Protein AF-A0A920QVQ2-F1 (afdb_monomer)

Secondary structure (DSSP, 8-state):
--TTS--HHHHHHHHHHHHHHHHHHHTT------------HHHHHHHHHHHHHHTT--HHHH-HHHHHHHHHHHHHHHHHHHHHHHH-

Mean predicted aligned error: 10.06 Å

Sequence (88 aa):
MSQENCIGGHALTTALQDLMVRWRRMKGHPTLYLPGTDHAGIATQVVVERMLSKKNISRHTLGREAFVDEIWKWVRQYGDRIYNQLES

Solvent-accessible surface area (backbone atoms only — not comparable to full-atom values): 5498 Å² total; per-residue (Å²): 136,73,94,75,61,85,50,72,69,53,53,51,52,52,52,52,52,50,51,52,48,51,54,41,42,75,71,72,41,94,70,87,85,82,88,83,80,82,82,52,66,68,61,53,48,53,52,51,52,53,56,35,47,75,72,76,43,53,74,82,80,58,37,71,68,59,49,51,52,52,49,52,54,49,47,59,70,48,47,57,60,56,54,59,64,74,76,109

Structure (mmCIF, N/CA/C/O backbone):
data_AF-A0A920QVQ2-F1
#
_entry.id   AF-A0A920QVQ2-F1
#
loop_
_atom_site.group_PDB
_atom_site.id
_atom_site.type_symbol
_atom_site.label_atom_id
_atom_site.label_alt_id
_atom_site.label_comp_id
_atom_site.label_asym_id
_atom_site.label_entity_id
_atom_site.label_seq_id
_atom_site.pdbx_PDB_ins_code
_atom_site.Cartn_x
_atom_site.Cartn_y
_atom_site.Cartn_z
_atom_site.occupancy
_atom_site.B_iso_or_equiv
_atom_site.auth_seq_id
_atom_site.auth_comp_id
_atom_site.auth_asym_id
_atom_site.auth_atom_id
_atom_site.pdbx_PDB_model_num
ATOM 1 N N . MET A 1 1 ? 8.272 8.066 -4.015 1.00 36.22 1 MET A N 1
ATOM 2 C CA . MET A 1 1 ? 7.095 7.504 -3.331 1.00 36.22 1 MET A CA 1
ATOM 3 C C . MET A 1 1 ? 6.877 6.112 -3.896 1.00 36.22 1 MET A C 1
ATOM 5 O O . MET A 1 1 ? 6.256 5.966 -4.938 1.00 36.22 1 MET A O 1
ATOM 9 N N . SER A 1 2 ? 7.568 5.128 -3.327 1.00 37.34 2 SER A N 1
ATOM 10 C CA . SER A 1 2 ? 7.515 3.733 -3.758 1.00 37.34 2 SER A CA 1
ATOM 11 C C . SER A 1 2 ? 6.254 3.100 -3.176 1.00 37.34 2 SER A C 1
ATOM 13 O O . SER A 1 2 ? 6.125 2.992 -1.961 1.00 37.34 2 SER A O 1
ATOM 15 N N . GLN A 1 3 ? 5.323 2.685 -4.033 1.00 49.28 3 GLN A N 1
ATOM 16 C CA . GLN A 1 3 ? 4.147 1.886 -3.655 1.00 49.28 3 GLN A CA 1
ATOM 17 C C . GLN A 1 3 ? 4.523 0.427 -3.324 1.00 49.28 3 GLN A C 1
ATOM 19 O O . GLN A 1 3 ? 3.786 -0.501 -3.623 1.00 49.28 3 GLN A O 1
ATOM 24 N N . GLU A 1 4 ? 5.717 0.207 -2.779 1.00 47.91 4 GLU A N 1
ATOM 25 C CA . GLU A 1 4 ? 6.296 -1.129 -2.624 1.00 47.91 4 GLU A CA 1
ATOM 26 C C . GLU A 1 4 ? 6.079 -1.694 -1.213 1.00 47.91 4 GLU A C 1
ATOM 28 O O . GLU A 1 4 ? 6.258 -2.890 -1.023 1.00 47.91 4 GLU A O 1
ATOM 33 N N . ASN A 1 5 ? 5.679 -0.857 -0.242 1.00 48.31 5 ASN A N 1
ATOM 34 C CA . ASN A 1 5 ? 5.380 -1.228 1.145 1.00 48.31 5 ASN A CA 1
ATOM 35 C C . ASN A 1 5 ? 4.351 -0.262 1.767 1.00 48.31 5 ASN A C 1
ATOM 37 O O . ASN A 1 5 ? 4.452 0.956 1.570 1.00 48.31 5 ASN A O 1
ATOM 41 N N . CYS A 1 6 ? 3.431 -0.765 2.600 1.00 53.06 6 CYS A N 1
ATOM 42 C CA . CYS A 1 6 ? 2.656 0.087 3.503 1.00 53.06 6 CYS A CA 1
ATOM 43 C C . CYS A 1 6 ? 3.593 0.706 4.555 1.00 53.06 6 CYS A C 1
ATOM 45 O O . CYS A 1 6 ? 3.991 0.076 5.527 1.00 53.06 6 CYS A O 1
ATOM 47 N N . ILE A 1 7 ? 3.982 1.964 4.346 1.00 61.50 7 ILE A N 1
ATOM 48 C CA . ILE A 1 7 ? 4.685 2.792 5.343 1.00 61.50 7 ILE A CA 1
ATOM 49 C C . ILE A 1 7 ? 3.829 3.007 6.603 1.00 61.50 7 ILE A C 1
ATOM 51 O O . ILE A 1 7 ? 2.606 2.923 6.535 1.00 61.50 7 ILE A O 1
ATOM 55 N N . GLY A 1 8 ? 4.452 3.364 7.735 1.00 63.91 8 GLY A N 1
ATOM 56 C CA . GLY A 1 8 ? 3.772 3.551 9.032 1.00 63.91 8 GLY A CA 1
ATOM 57 C C . GLY A 1 8 ? 2.552 4.487 9.016 1.00 63.91 8 GLY A C 1
ATOM 58 O O . GLY A 1 8 ? 1.658 4.332 9.840 1.00 63.91 8 GLY A O 1
ATOM 59 N N . GLY A 1 9 ? 2.456 5.396 8.039 1.00 66.94 9 GLY A N 1
ATOM 60 C CA . GLY A 1 9 ? 1.242 6.180 7.796 1.00 66.94 9 GLY A CA 1
ATOM 61 C C . GLY A 1 9 ? 0.016 5.321 7.456 1.00 66.94 9 GLY A C 1
ATOM 62 O O . GLY A 1 9 ? -1.048 5.546 8.019 1.00 66.94 9 GLY A O 1
ATOM 63 N N . HIS A 1 10 ? 0.167 4.294 6.613 1.00 71.56 10 HIS A N 1
ATOM 64 C CA . HIS A 1 10 ? -0.917 3.357 6.299 1.00 71.56 10 HIS A CA 1
ATOM 65 C C . HIS A 1 10 ? -1.287 2.501 7.515 1.00 71.56 10 HIS A C 1
ATOM 67 O O . HIS A 1 10 ? -2.468 2.350 7.805 1.00 71.56 10 HIS A O 1
ATOM 73 N N . ALA A 1 11 ? -0.297 2.018 8.276 1.00 73.31 11 ALA A N 1
ATOM 74 C CA . ALA A 1 11 ? -0.547 1.268 9.509 1.00 73.31 11 ALA A CA 1
ATOM 75 C C . ALA A 1 11 ? -1.329 2.103 10.543 1.00 73.31 11 ALA A C 1
ATOM 77 O O . ALA A 1 11 ? -2.271 1.605 11.156 1.00 73.31 11 ALA A O 1
ATOM 78 N N . LEU A 1 12 ? -0.994 3.392 10.685 1.00 82.88 12 LEU A N 1
ATOM 79 C CA . LEU A 1 12 ? -1.726 4.326 11.544 1.00 82.88 12 LEU A CA 1
ATOM 80 C C . LEU A 1 12 ? -3.182 4.493 11.092 1.00 82.88 12 LEU A C 1
ATOM 82 O O . LEU A 1 12 ? -4.091 4.461 11.922 1.00 82.88 12 LEU A O 1
ATOM 86 N N . THR A 1 13 ? -3.416 4.668 9.789 1.00 82.69 13 THR A N 1
ATOM 87 C CA . THR A 1 13 ? -4.775 4.805 9.250 1.00 82.69 13 THR A CA 1
ATOM 88 C C . THR A 1 13 ? -5.598 3.537 9.475 1.00 82.69 13 THR A C 1
ATOM 90 O O . THR A 1 13 ? -6.727 3.638 9.954 1.00 82.69 13 THR A O 1
ATOM 93 N N . THR A 1 14 ? -5.030 2.355 9.222 1.00 82.12 14 THR A N 1
ATOM 94 C CA . THR A 1 14 ? -5.699 1.069 9.467 1.00 82.12 14 THR A CA 1
ATOM 95 C C . THR A 1 14 ? -6.025 0.875 10.950 1.00 82.12 14 THR A C 1
ATOM 97 O O . THR A 1 14 ? -7.152 0.514 11.284 1.00 82.12 14 THR A O 1
ATOM 100 N N . ALA A 1 15 ? -5.091 1.184 11.857 1.00 83.31 15 ALA A N 1
ATOM 101 C CA . ALA A 1 15 ? -5.310 1.060 13.300 1.00 83.31 15 ALA A CA 1
ATOM 102 C C . ALA A 1 15 ? -6.418 1.997 13.815 1.00 83.31 15 ALA A C 1
ATOM 104 O O . ALA A 1 15 ? -7.247 1.597 14.634 1.00 83.31 15 ALA A O 1
ATOM 105 N N . LEU A 1 16 ? -6.473 3.237 13.316 1.00 87.06 16 LEU A N 1
ATOM 106 C CA . LEU A 1 16 ? -7.542 4.181 13.655 1.00 87.06 16 LEU A CA 1
ATOM 107 C C . LEU A 1 16 ? -8.908 3.698 13.152 1.00 87.06 16 LEU A C 1
ATOM 109 O O . LEU A 1 16 ? -9.894 3.777 13.887 1.00 87.06 16 LEU A O 1
ATOM 113 N N . GLN A 1 17 ? -8.971 3.181 11.923 1.00 87.31 17 GLN A N 1
ATOM 114 C CA . GLN A 1 17 ? -10.207 2.642 11.357 1.00 87.31 17 GLN A CA 1
ATOM 115 C C . GLN A 1 17 ? -10.700 1.415 12.139 1.00 87.31 17 GLN A C 1
ATOM 117 O O . GLN A 1 17 ? -11.882 1.358 12.488 1.00 87.31 17 GLN A O 1
ATOM 122 N N . ASP A 1 18 ? -9.808 0.484 12.495 1.00 87.56 18 ASP A N 1
ATOM 123 C CA . ASP A 1 18 ? -10.138 -0.683 13.326 1.00 87.56 18 ASP A CA 1
ATOM 124 C C . ASP A 1 18 ? -10.659 -0.263 14.712 1.00 87.56 18 ASP A C 1
ATOM 126 O O . ASP A 1 18 ? -11.727 -0.718 15.137 1.00 87.56 18 ASP A O 1
ATOM 130 N N . LEU A 1 19 ? -9.990 0.689 15.376 1.00 90.06 19 LEU A N 1
ATOM 131 C CA . LEU A 1 19 ? -10.426 1.228 16.667 1.00 90.06 19 LEU A CA 1
ATOM 132 C C . LEU A 1 19 ? -11.846 1.807 16.594 1.00 90.06 19 LEU A C 1
ATOM 134 O O . LEU A 1 19 ? -12.691 1.507 17.443 1.00 90.06 19 LEU A O 1
ATOM 138 N N . MET A 1 20 ? -12.131 2.622 15.574 1.00 89.88 20 MET A N 1
ATOM 139 C CA . MET A 1 20 ? -13.445 3.243 15.392 1.00 89.88 20 MET A CA 1
ATOM 140 C C . MET A 1 20 ? -14.543 2.205 15.148 1.00 89.88 20 MET A C 1
ATOM 142 O O . MET A 1 20 ? -15.626 2.309 15.733 1.00 89.88 20 MET A O 1
ATOM 146 N N . VAL A 1 21 ? -14.272 1.195 14.318 1.00 90.06 21 VAL A N 1
ATOM 147 C CA . VAL A 1 21 ? -15.227 0.120 14.017 1.00 90.06 21 VAL A CA 1
ATOM 148 C C . VAL A 1 21 ? -15.506 -0.721 15.260 1.00 90.06 21 VAL A C 1
ATOM 150 O O . VAL A 1 21 ? -16.673 -0.969 15.576 1.00 90.06 21 VAL A O 1
ATOM 153 N N . ARG A 1 22 ? -14.469 -1.118 16.009 1.00 91.12 22 ARG A N 1
ATOM 154 C CA . ARG A 1 22 ? -14.625 -1.877 17.261 1.00 91.12 22 ARG A CA 1
ATOM 155 C C . ARG A 1 22 ? -15.421 -1.090 18.292 1.00 91.12 22 ARG A C 1
ATOM 157 O O . ARG A 1 22 ? -16.384 -1.615 18.847 1.00 91.12 22 ARG A O 1
ATOM 164 N N . TRP A 1 23 ? -15.086 0.183 18.490 1.00 92.56 23 TRP A N 1
ATOM 165 C CA . TRP A 1 23 ? -15.792 1.047 19.432 1.00 92.56 23 TRP A CA 1
ATOM 166 C C . TRP A 1 23 ? -17.275 1.221 19.070 1.00 92.56 23 TRP A C 1
ATOM 168 O O . TRP A 1 23 ? -18.144 1.112 19.938 1.00 92.56 23 TRP A O 1
ATOM 178 N N . ARG A 1 24 ? -17.597 1.430 17.785 1.00 90.81 24 ARG A N 1
ATOM 179 C CA . ARG A 1 24 ? -18.990 1.543 17.319 1.00 90.81 24 ARG A CA 1
ATOM 180 C C . ARG A 1 24 ? -19.767 0.234 17.469 1.00 90.81 24 ARG A C 1
ATOM 182 O O . ARG A 1 24 ? -20.915 0.284 17.911 1.00 90.81 24 ARG A O 1
ATOM 189 N N . ARG A 1 25 ? -19.142 -0.919 17.198 1.00 92.44 25 ARG A N 1
ATOM 190 C CA . ARG A 1 25 ? -19.742 -2.244 17.447 1.00 92.44 25 ARG A CA 1
ATOM 191 C C . ARG A 1 25 ? -20.029 -2.469 18.930 1.00 92.44 25 ARG A C 1
ATOM 193 O O . ARG A 1 25 ? -21.122 -2.909 19.268 1.00 92.44 25 ARG A O 1
ATOM 200 N N . MET A 1 26 ? -19.103 -2.099 19.818 1.00 91.62 26 MET A N 1
ATOM 201 C CA . MET A 1 26 ? -19.305 -2.188 21.273 1.00 91.62 26 MET A CA 1
ATOM 202 C C . MET A 1 26 ? -20.446 -1.294 21.777 1.00 91.62 26 MET A C 1
ATOM 204 O O . MET A 1 26 ? -21.105 -1.629 22.754 1.00 91.62 26 MET A O 1
ATOM 208 N N . LYS A 1 27 ? -20.716 -0.175 21.098 1.00 93.31 27 LYS A N 1
ATOM 209 C CA . LYS A 1 27 ? -21.861 0.710 21.372 1.00 93.31 27 LYS A CA 1
ATOM 210 C C . LYS A 1 27 ? -23.192 0.196 20.794 1.00 93.31 27 LYS A C 1
ATOM 212 O O . LYS A 1 27 ? -24.187 0.909 20.869 1.00 93.31 27 LYS A O 1
ATOM 217 N N . GLY A 1 28 ? -23.218 -1.009 20.216 1.00 91.50 28 GLY A N 1
ATOM 218 C CA . GLY A 1 28 ? -24.420 -1.630 19.653 1.00 91.50 28 GLY A CA 1
ATOM 219 C C . GLY A 1 28 ? -24.783 -1.155 18.244 1.00 91.50 28 GLY A C 1
ATOM 220 O O . GLY A 1 28 ? -25.863 -1.479 17.756 1.00 91.50 28 GLY A O 1
ATOM 221 N N . HIS A 1 29 ? -23.910 -0.399 17.568 1.00 91.38 29 HIS A N 1
ATOM 222 C CA . HIS A 1 29 ? -24.169 0.034 16.197 1.00 91.38 29 HIS A CA 1
ATOM 223 C C . HIS A 1 29 ? -23.713 -1.025 15.179 1.00 91.38 29 HIS A C 1
ATOM 225 O O . HIS A 1 29 ? -22.542 -1.431 15.200 1.00 91.38 29 HIS A O 1
ATOM 231 N N . PRO A 1 30 ? -24.576 -1.430 14.227 1.00 87.69 30 PRO A N 1
ATOM 232 C CA . PRO A 1 30 ? -24.161 -2.286 13.123 1.00 87.69 30 PRO A CA 1
ATOM 233 C C . PRO A 1 30 ? -23.145 -1.534 12.256 1.00 87.69 30 PRO A C 1
ATOM 235 O O . PRO A 1 30 ? -23.443 -0.482 11.697 1.00 87.69 30 PRO A O 1
ATOM 238 N N . THR A 1 31 ? -21.919 -2.059 12.188 1.00 86.75 31 THR A N 1
ATOM 239 C CA . THR A 1 31 ? -20.789 -1.402 11.514 1.00 86.75 31 THR A CA 1
ATOM 240 C C . THR A 1 31 ? -20.099 -2.383 10.564 1.00 86.75 31 THR A C 1
ATOM 242 O O . THR A 1 31 ? -19.619 -3.439 10.998 1.00 86.75 31 THR A O 1
ATOM 245 N N . LEU A 1 32 ? -20.036 -2.023 9.278 1.00 86.94 32 LEU A N 1
ATOM 246 C CA . LEU A 1 32 ? -19.348 -2.766 8.220 1.00 86.94 32 LEU A CA 1
ATOM 247 C C . LEU A 1 32 ? -17.963 -2.157 7.973 1.00 86.94 32 LEU A C 1
ATOM 249 O O . LEU A 1 32 ? -17.850 -0.957 7.743 1.00 86.94 32 LEU A O 1
ATOM 253 N N . TYR A 1 33 ? -16.929 -2.995 8.002 1.00 84.12 33 TYR A N 1
ATOM 254 C CA . TYR A 1 33 ? -15.585 -2.636 7.558 1.00 84.12 33 TYR A CA 1
ATOM 255 C C . TYR A 1 33 ? -15.304 -3.406 6.272 1.00 84.12 33 TYR A C 1
ATOM 257 O O . TYR A 1 33 ? -15.209 -4.633 6.307 1.00 84.12 33 TYR A O 1
ATOM 265 N N . LEU A 1 34 ? -15.268 -2.694 5.146 1.00 83.19 34 LEU A N 1
ATOM 266 C CA . LEU A 1 34 ? -15.072 -3.276 3.823 1.00 83.19 34 LEU A CA 1
ATOM 267 C C . LEU A 1 34 ? -13.643 -2.970 3.352 1.00 83.19 34 LEU A C 1
ATOM 269 O O . LEU A 1 34 ? -13.384 -1.832 2.954 1.00 83.19 34 LEU A O 1
ATOM 273 N N . PRO A 1 35 ? -12.712 -3.938 3.413 1.00 78.81 35 PRO A N 1
ATOM 274 C CA . PRO A 1 35 ? -11.373 -3.740 2.878 1.00 78.81 35 PRO A CA 1
ATOM 275 C C . PRO A 1 35 ? -11.426 -3.644 1.347 1.00 78.81 35 PRO A C 1
ATOM 277 O O . PRO A 1 35 ? -12.180 -4.365 0.694 1.00 78.81 35 PRO A O 1
ATOM 280 N N . GLY A 1 36 ? -10.608 -2.762 0.774 1.00 74.56 36 GLY A N 1
ATOM 281 C CA . GLY A 1 36 ? -10.510 -2.565 -0.669 1.00 74.56 36 GLY A CA 1
ATOM 282 C C . GLY A 1 36 ? -9.139 -2.032 -1.067 1.00 74.56 36 GLY A C 1
ATOM 283 O O . GLY A 1 36 ? -8.483 -1.336 -0.294 1.00 74.56 36 GLY A O 1
ATOM 284 N N . THR A 1 37 ? -8.708 -2.376 -2.275 1.00 68.94 37 THR A N 1
ATOM 285 C CA . THR A 1 37 ? -7.445 -1.935 -2.871 1.00 68.94 37 THR A CA 1
ATOM 286 C C . THR A 1 37 ? -7.740 -1.072 -4.093 1.00 68.94 37 THR A C 1
ATOM 288 O O . THR A 1 37 ? -8.593 -1.407 -4.913 1.00 68.94 37 THR A O 1
ATOM 291 N N . ASP A 1 38 ? -7.055 0.067 -4.207 1.00 72.69 38 ASP A N 1
ATOM 292 C CA . ASP A 1 38 ? -7.127 0.888 -5.415 1.00 72.69 38 ASP A CA 1
ATOM 293 C C . ASP A 1 38 ? -6.233 0.287 -6.507 1.00 72.69 38 ASP A C 1
ATOM 295 O O . ASP A 1 38 ? -5.113 -0.155 -6.246 1.00 72.69 38 ASP A O 1
ATOM 299 N N . HIS A 1 39 ? -6.716 0.301 -7.749 1.00 62.66 39 HIS A N 1
ATOM 300 C CA . HIS A 1 39 ? -5.938 -0.120 -8.912 1.00 62.66 39 HIS A CA 1
ATOM 301 C C . HIS A 1 39 ? -4.780 0.835 -9.230 1.00 62.66 39 HIS A C 1
ATOM 303 O O . HIS A 1 39 ? -3.844 0.435 -9.925 1.00 62.66 39 HIS A O 1
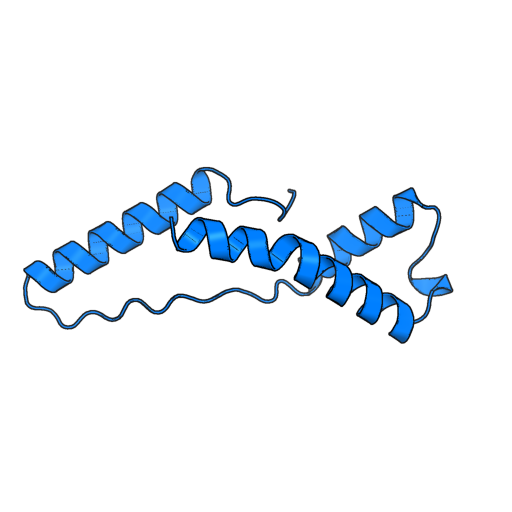ATOM 309 N N . ALA A 1 40 ? -4.826 2.083 -8.743 1.00 64.38 40 ALA A N 1
ATOM 310 C CA . ALA A 1 40 ? -3.734 3.053 -8.818 1.00 64.38 40 ALA A CA 1
ATOM 311 C C . ALA A 1 40 ? -3.122 3.198 -10.230 1.00 64.38 40 ALA A C 1
ATOM 313 O O . ALA A 1 40 ? -1.908 3.332 -10.381 1.00 64.38 40 ALA A O 1
ATOM 314 N N . GLY A 1 41 ? -3.956 3.173 -11.280 1.00 65.69 41 GLY A N 1
ATOM 315 C CA . GLY A 1 41 ? -3.527 2.954 -12.671 1.00 65.69 41 GLY A CA 1
ATOM 316 C C . GLY A 1 41 ? -2.436 3.899 -13.195 1.00 65.69 41 GLY A C 1
ATOM 317 O O . GLY A 1 41 ? -1.513 3.463 -13.875 1.00 65.69 41 GLY A O 1
ATOM 318 N N . ILE A 1 42 ? -2.482 5.189 -12.847 1.00 72.06 42 ILE A N 1
ATOM 319 C CA . ILE A 1 42 ? -1.442 6.152 -13.263 1.00 72.06 42 ILE A CA 1
ATOM 320 C C . IL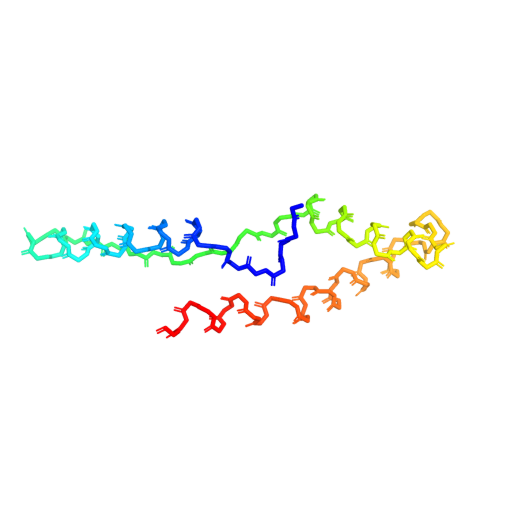E A 1 42 ? -0.167 5.981 -12.428 1.00 72.06 42 ILE A C 1
ATOM 322 O O . ILE A 1 42 ? 0.943 6.107 -12.943 1.00 72.06 42 ILE A O 1
ATOM 326 N N . ALA A 1 43 ? -0.298 5.680 -11.137 1.00 74.00 43 ALA A N 1
ATOM 3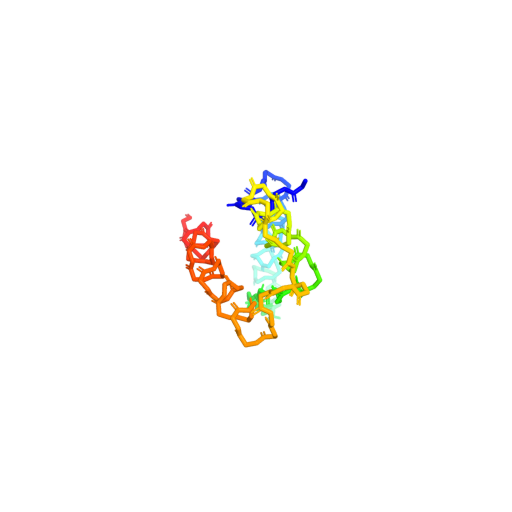27 C CA . ALA A 1 43 ? 0.854 5.517 -10.261 1.00 74.00 43 ALA A CA 1
ATOM 328 C C . ALA A 1 43 ? 1.639 4.239 -10.592 1.00 74.00 43 ALA A C 1
ATOM 330 O O . ALA A 1 43 ? 2.868 4.285 -10.663 1.00 74.00 43 ALA A O 1
ATOM 331 N N . THR A 1 44 ? 0.945 3.134 -10.876 1.00 75.00 44 THR A N 1
ATOM 332 C CA . THR A 1 44 ? 1.559 1.885 -11.347 1.00 75.00 44 THR A CA 1
ATOM 333 C C . THR A 1 44 ? 2.229 2.081 -12.703 1.00 75.00 44 THR A C 1
ATOM 335 O O . THR A 1 44 ? 3.386 1.694 -12.870 1.00 75.00 44 THR A O 1
ATOM 338 N N . GLN A 1 45 ? 1.579 2.793 -13.631 1.00 79.62 45 GLN A N 1
ATOM 339 C CA . GLN A 1 45 ? 2.175 3.158 -14.916 1.00 79.62 45 GLN A CA 1
ATOM 340 C C . GLN A 1 45 ? 3.489 3.937 -14.740 1.00 79.62 45 GLN A C 1
ATOM 342 O O . GLN A 1 45 ? 4.500 3.564 -15.329 1.00 79.62 45 GLN A O 1
ATOM 347 N N . VAL A 1 46 ? 3.516 4.975 -13.898 1.00 83.38 46 VAL A N 1
ATOM 348 C CA . VAL A 1 46 ? 4.721 5.796 -13.669 1.00 83.38 46 VAL A CA 1
ATOM 349 C C . VAL A 1 46 ? 5.852 4.989 -13.022 1.00 83.38 46 VAL A C 1
ATOM 351 O O . VAL A 1 46 ? 7.025 5.200 -13.343 1.00 83.38 46 VAL A O 1
ATOM 354 N N . VAL A 1 47 ? 5.538 4.063 -12.113 1.00 83.06 47 VAL A N 1
ATOM 355 C CA . VAL A 1 47 ? 6.543 3.188 -11.488 1.00 83.06 47 VAL A CA 1
ATOM 356 C C . VAL A 1 47 ? 7.144 2.225 -12.514 1.0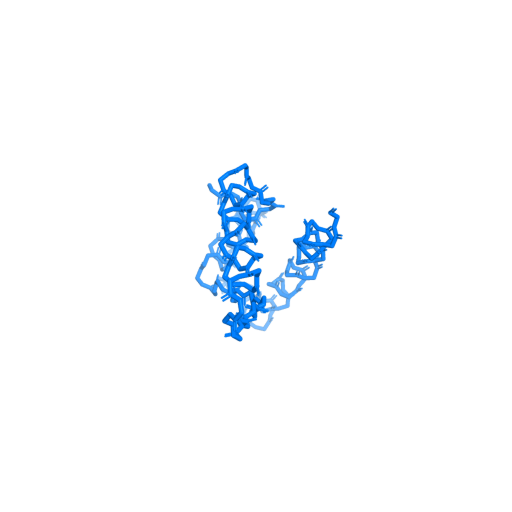0 83.06 47 VAL A C 1
ATOM 358 O O . VAL A 1 47 ? 8.371 2.120 -12.599 1.00 83.06 47 VAL A O 1
ATOM 361 N N . VAL A 1 48 ? 6.312 1.582 -13.338 1.00 83.94 48 VAL A N 1
ATOM 362 C CA . VAL A 1 48 ? 6.767 0.664 -14.395 1.00 83.94 48 VAL A CA 1
ATOM 363 C C . VAL A 1 48 ? 7.543 1.413 -15.481 1.00 83.94 48 VAL A C 1
ATOM 365 O O . VAL A 1 48 ? 8.613 0.961 -15.883 1.00 83.94 48 VAL A O 1
ATOM 368 N N . GLU A 1 49 ? 7.096 2.601 -15.897 1.00 84.06 49 GLU A N 1
ATOM 369 C CA . GLU A 1 49 ? 7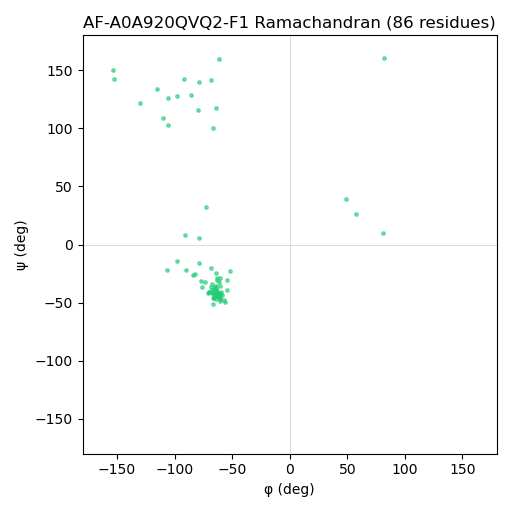.831 3.456 -16.841 1.00 84.06 49 GLU A CA 1
ATOM 370 C C . GLU A 1 49 ? 9.209 3.853 -16.299 1.00 84.06 49 GLU A C 1
ATOM 372 O O . GLU A 1 49 ? 10.205 3.767 -17.017 1.00 84.06 49 GLU A O 1
ATOM 377 N N . ARG A 1 50 ? 9.308 4.216 -15.013 1.00 84.38 50 ARG A N 1
ATOM 378 C CA . ARG A 1 50 ? 10.603 4.481 -14.364 1.00 84.38 50 ARG A CA 1
ATOM 379 C C . ARG A 1 50 ? 11.486 3.235 -14.309 1.00 84.38 50 ARG A C 1
ATOM 381 O O . ARG A 1 50 ? 12.698 3.353 -14.485 1.00 84.38 50 ARG A O 1
ATOM 388 N N . MET A 1 51 ? 10.917 2.052 -14.075 1.00 83.75 51 MET A N 1
ATOM 389 C CA . MET A 1 51 ? 11.663 0.790 -14.084 1.00 83.75 51 MET A CA 1
ATOM 390 C C . MET A 1 51 ? 12.208 0.460 -15.481 1.00 83.75 51 MET A C 1
ATOM 392 O O . MET A 1 51 ? 13.374 0.089 -15.610 1.00 83.75 51 MET A O 1
ATOM 396 N N . LEU A 1 52 ? 11.392 0.620 -16.525 1.00 84.69 52 LEU A N 1
ATOM 397 C CA . 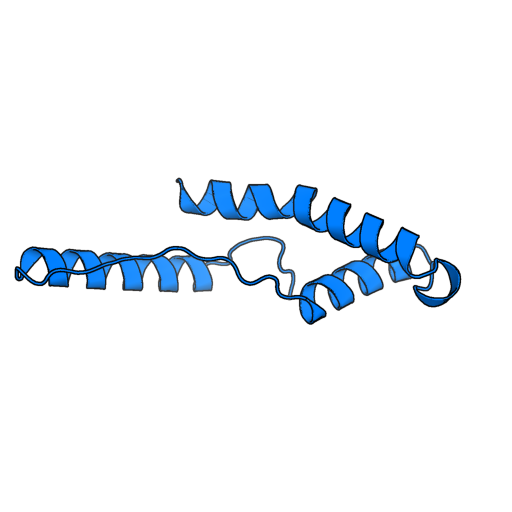LEU A 1 52 ? 11.789 0.395 -17.918 1.00 84.69 52 LEU A CA 1
ATOM 398 C C . LEU A 1 52 ? 12.820 1.426 -18.388 1.00 84.69 52 LEU A C 1
ATOM 400 O O . LEU A 1 52 ? 13.808 1.059 -19.024 1.00 84.69 52 LEU A O 1
ATOM 404 N N . SER A 1 53 ? 12.666 2.687 -17.980 1.00 84.06 53 SER A N 1
ATOM 405 C CA . SER A 1 53 ? 13.636 3.746 -18.266 1.00 84.06 53 SER A CA 1
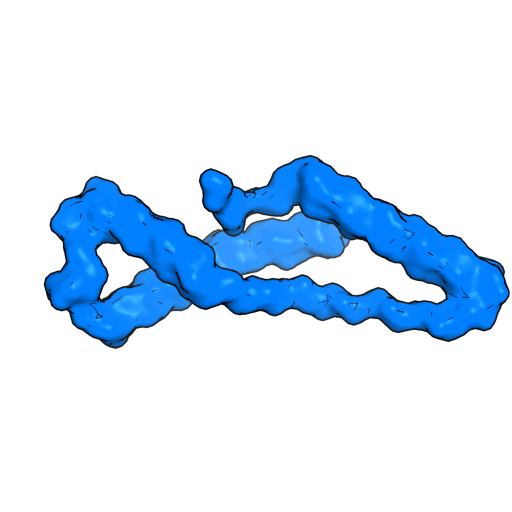ATOM 406 C C . SER A 1 53 ? 15.020 3.440 -17.685 1.00 84.06 53 SER A C 1
ATOM 408 O O . SER A 1 53 ? 16.013 3.710 -18.353 1.00 84.06 53 SER A O 1
ATOM 410 N N . LYS A 1 54 ? 15.117 2.809 -16.503 1.00 85.25 54 LYS A N 1
ATOM 411 C CA . LYS A 1 54 ? 16.407 2.340 -15.949 1.00 85.25 54 LYS A CA 1
ATOM 412 C C . LYS A 1 54 ? 17.076 1.260 -16.804 1.00 85.25 54 LYS A C 1
ATOM 414 O O . LYS A 1 54 ? 18.289 1.105 -16.740 1.00 85.25 54 LYS A O 1
ATOM 419 N N . LYS A 1 55 ? 16.298 0.517 -17.594 1.00 83.12 55 LYS A N 1
ATOM 420 C CA . LYS A 1 55 ? 16.789 -0.477 -18.558 1.00 83.12 55 LYS A CA 1
ATOM 421 C C . LYS A 1 55 ? 17.027 0.129 -19.951 1.00 83.12 55 LYS A C 1
ATOM 423 O O . LYS A 1 55 ? 17.285 -0.620 -20.884 1.00 83.12 55 LYS A O 1
ATOM 428 N N . ASN A 1 56 ? 16.940 1.459 -20.098 1.00 83.50 56 ASN A N 1
ATOM 429 C CA . ASN A 1 56 ? 16.980 2.187 -21.375 1.00 83.50 56 ASN A CA 1
ATOM 430 C C . ASN A 1 56 ? 15.894 1.764 -22.381 1.00 83.50 56 ASN A C 1
ATOM 432 O O . ASN A 1 56 ? 16.057 1.933 -23.587 1.00 83.50 56 ASN A O 1
ATOM 436 N N . ILE A 1 57 ? 14.763 1.239 -21.900 1.00 81.12 57 ILE A N 1
ATOM 437 C CA . ILE A 1 57 ? 13.641 0.837 -22.750 1.00 81.12 57 ILE A CA 1
ATOM 4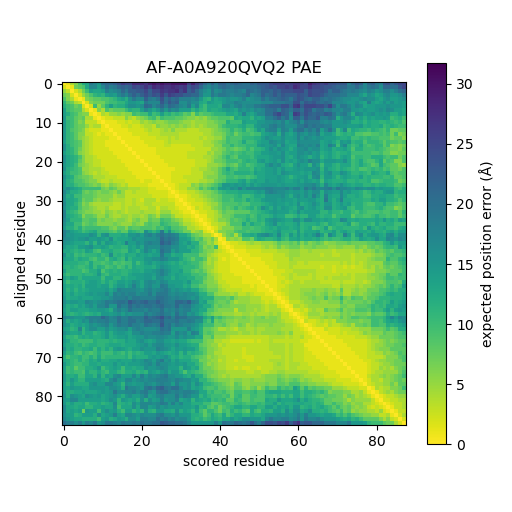38 C C . ILE A 1 57 ? 12.523 1.869 -22.605 1.00 81.12 57 ILE A C 1
ATOM 440 O O . ILE A 1 57 ? 12.076 2.167 -21.498 1.00 81.12 57 ILE A O 1
ATOM 444 N N . SER A 1 58 ? 12.065 2.423 -23.728 1.00 78.88 58 SER A N 1
ATOM 445 C CA . SER A 1 58 ? 10.943 3.363 -23.746 1.00 78.88 58 SER A CA 1
ATOM 446 C C . SER A 1 58 ? 9.626 2.621 -23.957 1.00 78.88 58 SER A C 1
ATOM 448 O O . SER A 1 58 ? 9.532 1.690 -24.758 1.00 78.88 58 SER A O 1
ATOM 450 N N . ARG A 1 59 ? 8.569 3.084 -23.279 1.00 74.00 59 ARG A N 1
ATOM 451 C CA . ARG A 1 59 ? 7.196 2.579 -23.456 1.00 74.00 59 ARG A CA 1
ATOM 452 C C . ARG A 1 59 ? 6.736 2.629 -24.918 1.00 74.00 59 ARG A C 1
ATOM 454 O O . ARG A 1 59 ? 5.935 1.809 -25.348 1.00 74.00 59 ARG A O 1
ATOM 461 N N . HIS A 1 60 ? 7.252 3.599 -25.675 1.00 77.25 60 HIS A N 1
ATOM 462 C CA . HIS A 1 60 ? 6.898 3.804 -27.076 1.00 77.25 60 HIS A CA 1
ATOM 463 C C . HIS A 1 60 ? 7.513 2.742 -27.989 1.00 77.25 60 HIS A C 1
ATOM 465 O O . HIS A 1 60 ? 6.892 2.370 -28.977 1.00 77.25 60 HIS A O 1
ATOM 471 N N . THR A 1 61 ? 8.698 2.232 -27.644 1.00 77.56 61 THR A N 1
ATOM 472 C CA . THR A 1 61 ? 9.372 1.163 -28.392 1.00 77.56 61 THR A CA 1
ATOM 473 C C . THR A 1 61 ? 8.853 -0.226 -28.035 1.00 77.56 61 THR A C 1
ATOM 475 O O . THR A 1 61 ? 8.945 -1.127 -28.859 1.00 77.56 61 THR A O 1
ATOM 478 N N . LEU A 1 62 ? 8.308 -0.411 -26.829 1.00 80.00 62 LEU A N 1
ATOM 479 C CA . LEU A 1 62 ? 7.826 -1.712 -26.353 1.00 80.00 62 LEU A CA 1
ATOM 480 C C . LEU A 1 62 ? 6.466 -2.115 -26.957 1.00 80.00 62 LEU A C 1
ATOM 482 O O . LEU A 1 62 ? 6.193 -3.296 -27.146 1.00 80.00 62 LEU A O 1
ATOM 486 N N . GLY A 1 63 ? 5.608 -1.134 -27.250 1.00 84.12 63 GLY A N 1
ATOM 487 C CA . GLY A 1 63 ? 4.226 -1.374 -27.668 1.00 84.12 63 GLY A CA 1
ATOM 488 C C . GLY A 1 63 ? 3.270 -1.623 -26.493 1.00 84.12 63 GLY A C 1
ATOM 489 O O . GLY A 1 63 ? 3.676 -1.925 -25.370 1.00 84.12 63 GLY A O 1
ATOM 490 N N . ARG A 1 64 ? 1.964 -1.450 -26.744 1.00 81.88 64 ARG A N 1
ATOM 491 C CA . ARG A 1 64 ? 0.920 -1.462 -25.700 1.00 81.88 64 ARG A CA 1
ATOM 492 C C . ARG A 1 64 ? 0.769 -2.822 -25.018 1.00 81.88 64 ARG A C 1
ATOM 494 O O . ARG A 1 64 ? 0.631 -2.857 -23.803 1.00 81.88 64 ARG A O 1
ATOM 501 N N . GLU A 1 65 ? 0.789 -3.910 -25.780 1.00 86.06 65 GLU A N 1
ATOM 502 C CA . GLU A 1 65 ? 0.562 -5.263 -25.249 1.00 86.06 65 GLU A CA 1
ATOM 503 C C . GLU A 1 65 ? 1.688 -5.689 -24.304 1.00 86.06 65 GLU A C 1
ATOM 505 O O . GLU A 1 65 ? 1.433 -5.995 -23.141 1.00 86.06 65 GLU A O 1
ATOM 510 N N . ALA A 1 66 ? 2.942 -5.567 -24.746 1.00 85.56 66 ALA A N 1
ATOM 511 C CA . ALA A 1 66 ? 4.100 -5.884 -23.915 1.00 85.56 66 ALA A CA 1
ATOM 512 C C . ALA A 1 66 ? 4.180 -4.996 -22.659 1.00 85.56 66 ALA A C 1
ATOM 514 O O . ALA A 1 66 ? 4.625 -5.439 -21.601 1.00 85.56 66 ALA A O 1
ATOM 515 N N . PHE A 1 67 ? 3.728 -3.740 -22.750 1.00 84.88 67 PHE A N 1
ATOM 516 C CA . PHE A 1 67 ? 3.708 -2.830 -21.605 1.00 84.88 67 PHE A CA 1
ATOM 517 C C . PHE A 1 67 ? 2.665 -3.244 -20.560 1.00 84.88 67 PHE A C 1
ATOM 519 O O . PHE A 1 67 ? 2.942 -3.215 -19.361 1.00 84.88 67 PHE A O 1
ATOM 526 N N . VAL A 1 68 ? 1.482 -3.671 -21.009 1.00 86.06 68 VAL A N 1
ATOM 527 C CA . VAL A 1 68 ? 0.428 -4.193 -20.129 1.00 86.06 68 VAL A CA 1
ATOM 528 C C . VAL A 1 68 ? 0.887 -5.476 -19.429 1.00 86.06 68 VAL A C 1
ATOM 530 O O . VAL A 1 68 ? 0.648 -5.627 -18.230 1.00 86.06 68 VAL A O 1
ATOM 533 N N . ASP A 1 69 ? 1.611 -6.355 -20.123 1.00 86.62 69 ASP A N 1
ATOM 534 C CA . ASP A 1 69 ? 2.171 -7.567 -19.516 1.00 86.62 69 ASP A CA 1
ATOM 535 C C . ASP A 1 69 ? 3.186 -7.259 -18.410 1.00 86.62 69 ASP A C 1
ATOM 537 O O . ASP A 1 69 ? 3.165 -7.892 -17.350 1.00 86.62 69 ASP A O 1
ATOM 541 N N . GLU A 1 70 ? 4.057 -6.269 -18.617 1.00 84.69 70 GLU A N 1
ATOM 542 C CA . GLU A 1 70 ? 5.006 -5.823 -17.592 1.00 84.69 70 GLU A CA 1
ATOM 543 C C . GLU A 1 70 ? 4.301 -5.202 -16.379 1.00 84.69 70 GLU A C 1
ATOM 545 O O . GLU A 1 70 ? 4.694 -5.477 -15.242 1.00 84.69 70 GLU A O 1
ATOM 550 N N . ILE A 1 71 ? 3.214 -4.446 -16.585 1.00 84.94 71 ILE A N 1
ATOM 551 C CA . ILE A 1 71 ? 2.378 -3.956 -15.478 1.00 84.94 71 ILE A CA 1
ATOM 552 C C . ILE A 1 71 ? 1.805 -5.131 -14.684 1.00 84.94 71 ILE A C 1
ATOM 554 O O . ILE A 1 71 ? 1.921 -5.155 -13.461 1.00 84.94 71 ILE A O 1
ATOM 558 N N . TRP A 1 72 ? 1.230 -6.135 -15.348 1.00 83.56 72 TRP A N 1
ATOM 559 C CA . TRP A 1 72 ? 0.660 -7.294 -14.659 1.00 83.56 72 TRP A CA 1
ATOM 560 C C . TRP A 1 72 ? 1.702 -8.127 -13.913 1.00 83.56 72 TRP A C 1
ATOM 562 O O . TRP A 1 72 ? 1.412 -8.645 -12.833 1.00 83.56 72 TRP A O 1
ATOM 572 N N . LYS A 1 73 ? 2.922 -8.254 -14.448 1.00 83.94 73 LYS A N 1
ATOM 573 C CA . LYS A 1 73 ? 4.041 -8.877 -13.724 1.00 83.94 73 LYS A CA 1
ATOM 574 C C . LYS A 1 73 ? 4.377 -8.099 -12.454 1.00 83.94 73 LYS A C 1
ATOM 576 O O . LYS A 1 73 ? 4.527 -8.715 -11.402 1.00 83.94 73 LYS A O 1
ATOM 581 N N . TRP A 1 74 ? 4.432 -6.770 -12.538 1.00 83.00 74 TRP A N 1
ATOM 582 C CA . TRP A 1 74 ? 4.692 -5.914 -11.384 1.00 83.00 74 TRP A CA 1
ATOM 583 C C . TRP A 1 74 ? 3.576 -6.017 -10.333 1.00 83.00 74 TRP A C 1
ATOM 585 O O . TRP A 1 74 ? 3.857 -6.251 -9.159 1.00 83.00 74 TRP A O 1
ATOM 595 N N . VAL A 1 75 ? 2.307 -5.943 -10.749 1.00 80.38 75 VAL A N 1
ATOM 596 C CA . VAL A 1 75 ? 1.149 -6.070 -9.846 1.00 80.38 75 VAL A CA 1
ATOM 597 C C . VAL A 1 75 ? 1.153 -7.414 -9.124 1.00 80.38 75 VAL A C 1
ATOM 599 O O . VAL A 1 75 ? 0.948 -7.438 -7.917 1.00 80.38 75 VAL A O 1
ATOM 602 N N . ARG A 1 76 ? 1.441 -8.525 -9.814 1.00 80.19 76 ARG A N 1
ATOM 603 C CA . ARG A 1 76 ? 1.545 -9.844 -9.165 1.00 80.19 76 ARG A CA 1
ATOM 604 C C . ARG A 1 76 ? 2.690 -9.905 -8.157 1.00 80.19 76 ARG A C 1
ATOM 606 O O . ARG A 1 76 ? 2.521 -10.419 -7.064 1.00 80.19 76 ARG A O 1
ATOM 613 N N . GLN A 1 77 ? 3.851 -9.356 -8.502 1.00 77.12 77 GLN A N 1
ATOM 614 C CA . GLN A 1 77 ? 5.029 -9.431 -7.641 1.00 77.12 77 GLN A CA 1
ATOM 615 C C . GLN A 1 77 ? 4.888 -8.616 -6.343 1.00 77.12 77 GLN A C 1
ATOM 617 O O . GLN A 1 77 ? 5.409 -9.023 -5.304 1.00 77.12 77 GLN A O 1
ATOM 622 N N . TYR A 1 78 ? 4.229 -7.456 -6.402 1.00 69.50 78 TYR A N 1
ATOM 623 C CA . TYR A 1 78 ? 4.127 -6.534 -5.264 1.00 69.50 78 TYR A CA 1
ATOM 624 C C . TYR A 1 78 ? 2.744 -6.516 -4.600 1.00 69.50 78 TYR A C 1
ATOM 626 O O . TYR A 1 78 ? 2.653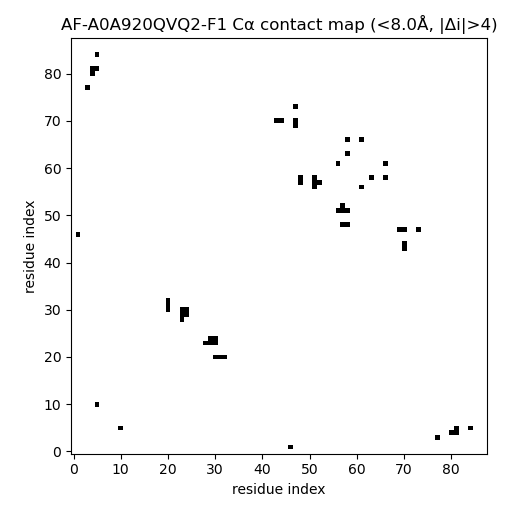 -6.173 -3.423 1.00 69.50 78 TYR A O 1
ATOM 634 N N . GLY A 1 79 ? 1.684 -6.922 -5.302 1.00 67.75 79 GLY A N 1
ATOM 635 C CA . GLY A 1 79 ? 0.321 -6.978 -4.768 1.00 67.75 79 GLY A CA 1
ATOM 636 C C . GLY A 1 79 ? 0.188 -7.955 -3.602 1.00 67.75 79 GLY A C 1
ATOM 637 O O . GLY A 1 79 ? -0.379 -7.599 -2.570 1.00 67.75 79 GLY A O 1
ATOM 638 N N . ASP A 1 80 ? 0.810 -9.131 -3.704 1.00 67.06 80 ASP A N 1
ATOM 639 C CA . ASP A 1 80 ? 0.749 -10.160 -2.657 1.00 67.06 80 ASP A CA 1
ATOM 640 C C . ASP A 1 80 ? 1.377 -9.688 -1.332 1.00 67.06 80 ASP A C 1
ATOM 642 O O . ASP A 1 80 ? 0.924 -10.053 -0.247 1.00 67.06 80 ASP A O 1
ATOM 646 N N . ARG A 1 81 ? 2.388 -8.808 -1.385 1.00 66.00 81 ARG A N 1
ATOM 647 C CA . ARG A 1 81 ? 3.005 -8.231 -0.176 1.00 66.00 81 ARG A CA 1
ATOM 648 C C . ARG A 1 81 ? 2.062 -7.310 0.592 1.00 66.00 81 ARG A C 1
ATOM 650 O O . ARG A 1 81 ? 2.145 -7.272 1.816 1.00 66.00 81 ARG A O 1
ATOM 657 N N . ILE A 1 82 ? 1.189 -6.585 -0.106 1.00 62.53 82 ILE A N 1
ATOM 658 C CA . ILE A 1 82 ? 0.219 -5.678 0.521 1.00 62.53 82 ILE A CA 1
ATOM 659 C C . ILE A 1 82 ? -0.864 -6.490 1.237 1.00 62.53 82 ILE A C 1
ATOM 661 O O . ILE A 1 82 ? -1.216 -6.165 2.368 1.00 62.53 82 ILE A O 1
ATOM 665 N N . TYR A 1 83 ? -1.341 -7.576 0.622 1.00 62.31 83 TYR A N 1
ATOM 666 C CA . TYR A 1 83 ? -2.322 -8.468 1.248 1.00 62.31 83 TYR A CA 1
ATOM 667 C C . TYR A 1 83 ? -1.765 -9.174 2.487 1.00 62.31 83 TYR A C 1
ATOM 669 O O . TYR A 1 83 ? -2.413 -9.156 3.530 1.00 62.31 83 TYR A O 1
ATOM 677 N N . ASN A 1 84 ? -0.534 -9.690 2.422 1.00 64.31 84 ASN A N 1
ATOM 678 C CA . ASN A 1 84 ? 0.105 -10.329 3.578 1.00 64.31 84 ASN A CA 1
ATOM 679 C C . ASN A 1 84 ? 0.277 -9.375 4.777 1.00 64.31 84 ASN A C 1
ATOM 681 O O . ASN A 1 84 ? 0.269 -9.825 5.916 1.00 64.31 84 ASN A O 1
ATOM 685 N N . GLN A 1 85 ? 0.417 -8.065 4.540 1.00 58.38 85 GLN A N 1
ATOM 686 C CA . GLN A 1 85 ? 0.499 -7.049 5.602 1.00 58.38 85 GLN A CA 1
ATOM 687 C C . GLN A 1 85 ? -0.864 -6.671 6.209 1.00 58.38 85 GLN A C 1
ATOM 689 O O . GLN A 1 85 ? -0.891 -6.029 7.254 1.00 58.38 85 GLN A O 1
ATOM 694 N N . LEU A 1 86 ? -1.982 -7.012 5.559 1.00 60.22 86 LEU A N 1
ATOM 695 C CA . LEU A 1 86 ? -3.334 -6.789 6.086 1.00 60.22 86 LEU A CA 1
ATOM 696 C C . LEU A 1 86 ? -3.850 -7.977 6.916 1.00 60.22 86 LEU A C 1
ATOM 698 O O . LEU A 1 86 ? -4.763 -7.786 7.715 1.00 60.22 86 LEU A O 1
ATOM 702 N N . GLU A 1 87 ? -3.303 -9.181 6.715 1.00 58.97 87 GLU A N 1
ATOM 703 C CA . GLU A 1 87 ? -3.662 -10.379 7.495 1.00 58.97 87 GLU A CA 1
ATOM 704 C C . GLU A 1 87 ? -2.911 -10.510 8.831 1.00 58.97 87 GLU A C 1
ATOM 706 O O . GLU A 1 87 ? -3.430 -11.153 9.744 1.00 58.97 87 GLU A O 1
ATOM 711 N N . SER A 1 88 ? -1.711 -9.930 8.949 1.00 48.25 88 SER A N 1
ATOM 712 C CA . SER A 1 88 ? -0.870 -9.959 10.161 1.00 48.25 88 SER A CA 1
ATOM 713 C C . SER A 1 88 ? -1.270 -8.909 11.193 1.00 48.25 88 SER A C 1
ATOM 715 O O . SER A 1 88 ? -1.350 -9.258 12.391 1.00 48.25 88 SER A O 1
#

Foldseek 3Di:
DDPQDDDVVNVVVVVVVVVVQVVCVVVVHDHDDDDDDDPCVVVLLVVLQVVCVVVVHHPVNCDDVSSVVSSVVVCVVRVVNHVVVVVD

pLDDT: mean 76.75, std 12.87, range [36.22, 93.31]

Radius of gyration: 17.9 Å; Cα contacts (8 Å, |Δi|>4): 30; chains: 1; bounding box: 41×18×50 Å